Protein AF-A0A329MEZ0-F1 (afdb_monomer_lite)

Sequence (88 aa):
MTADKLAGHASGFQTAHQAAQARASKAALGSGSSAMALPGMLAAWDADGTRFGEHFARHVQAHREAADGYERTDADSAGAIDDAGSAL

Foldseek 3Di:
DVLVVLVVVLVVLLVVLVVVLVVLVPDCPDDDDVVVCSVVVSVVSVVVNVVVSVVSVVVSVVVVVVVVVVVVVVVVVVVVVVVVVVVD

Radius of gyration: 23.8 Å; chains: 1; bounding box: 58×12×67 Å

Structure (mmCIF, N/CA/C/O backbone):
data_AF-A0A329MEZ0-F1
#
_entry.id   AF-A0A329MEZ0-F1
#
loop_
_atom_site.group_PDB
_atom_site.id
_atom_site.type_symbol
_atom_site.label_atom_id
_atom_site.label_alt_id
_atom_site.label_comp_id
_atom_site.label_asym_id
_atom_site.label_entity_id
_atom_site.label_seq_id
_atom_site.pdbx_PDB_ins_code
_atom_site.Cartn_x
_atom_site.Cartn_y
_atom_site.Cartn_z
_atom_site.occupancy
_atom_site.B_iso_or_equiv
_atom_site.auth_seq_id
_atom_site.auth_comp_id
_atom_site.auth_asym_id
_atom_site.auth_atom_id
_atom_site.pdbx_PDB_model_num
ATOM 1 N N . MET A 1 1 ? 15.340 4.127 -7.090 1.00 78.06 1 MET A N 1
ATOM 2 C CA . MET A 1 1 ? 14.487 4.034 -8.299 1.00 78.06 1 MET A CA 1
ATOM 3 C C . MET A 1 1 ? 13.001 4.121 -7.938 1.00 78.06 1 MET A C 1
ATOM 5 O O . MET A 1 1 ? 12.673 4.155 -6.756 1.00 78.06 1 MET A O 1
ATOM 9 N N . THR A 1 2 ? 12.089 4.207 -8.917 1.00 90.19 2 THR A N 1
ATOM 10 C CA . THR A 1 2 ? 10.626 4.262 -8.675 1.00 90.19 2 THR A CA 1
ATOM 11 C C . THR A 1 2 ? 10.124 3.048 -7.889 1.00 90.19 2 THR A C 1
ATOM 13 O O . THR A 1 2 ? 9.361 3.217 -6.941 1.00 90.19 2 THR A O 1
ATOM 16 N N . ALA A 1 3 ? 10.631 1.851 -8.202 1.00 91.69 3 ALA A N 1
ATOM 17 C CA . ALA A 1 3 ? 10.340 0.625 -7.458 1.00 91.69 3 ALA A CA 1
ATOM 18 C C . ALA A 1 3 ? 10.674 0.750 -5.957 1.00 91.69 3 ALA A C 1
ATOM 20 O O . ALA A 1 3 ? 9.859 0.381 -5.116 1.00 91.69 3 ALA A O 1
ATOM 21 N N . ASP A 1 4 ? 11.817 1.348 -5.607 1.00 91.94 4 ASP A N 1
ATOM 22 C CA . ASP A 1 4 ? 12.221 1.530 -4.203 1.00 91.94 4 ASP A CA 1
ATOM 23 C C . ASP A 1 4 ? 11.322 2.528 -3.469 1.00 91.94 4 ASP A C 1
ATOM 25 O O . ASP A 1 4 ? 10.978 2.323 -2.306 1.00 91.94 4 ASP A O 1
ATOM 29 N N . LYS A 1 5 ? 10.890 3.597 -4.155 1.00 94.69 5 LYS A N 1
ATOM 30 C CA . LYS A 1 5 ? 9.921 4.551 -3.594 1.00 94.69 5 LYS A CA 1
ATOM 31 C C . LYS A 1 5 ? 8.581 3.868 -3.320 1.00 94.69 5 LYS A C 1
ATOM 33 O O . LYS A 1 5 ? 8.017 4.059 -2.245 1.00 94.69 5 LYS A O 1
ATOM 38 N N . LEU A 1 6 ? 8.093 3.047 -4.254 1.00 94.75 6 LEU A N 1
ATOM 39 C CA . LEU A 1 6 ? 6.871 2.264 -4.051 1.00 94.75 6 LEU A CA 1
ATOM 40 C C . LEU A 1 6 ? 7.018 1.269 -2.897 1.00 94.75 6 LEU A C 1
ATOM 42 O O . LEU A 1 6 ? 6.101 1.160 -2.091 1.00 94.75 6 LEU A O 1
ATOM 46 N N . ALA A 1 7 ? 8.160 0.588 -2.779 1.00 94.25 7 ALA A N 1
ATOM 47 C CA . ALA A 1 7 ? 8.423 -0.319 -1.664 1.00 94.25 7 ALA A CA 1
ATOM 48 C C . ALA A 1 7 ? 8.430 0.422 -0.314 1.00 94.25 7 ALA A C 1
ATOM 50 O O . ALA A 1 7 ? 7.843 -0.050 0.661 1.00 94.25 7 ALA A O 1
ATOM 51 N N . GLY A 1 8 ? 9.020 1.621 -0.268 1.00 96.25 8 GLY A N 1
ATOM 52 C CA . GLY A 1 8 ? 8.961 2.498 0.903 1.00 96.25 8 GLY A CA 1
ATOM 53 C C . GLY A 1 8 ? 7.529 2.906 1.263 1.00 96.25 8 GLY A C 1
ATOM 54 O O . GLY A 1 8 ? 7.129 2.800 2.422 1.00 96.25 8 GLY A O 1
ATOM 55 N N . HIS A 1 9 ? 6.725 3.306 0.273 1.00 95.94 9 HIS A N 1
ATOM 56 C CA . HIS A 1 9 ? 5.308 3.617 0.483 1.00 95.94 9 HIS A CA 1
ATOM 57 C C . HIS A 1 9 ? 4.500 2.401 0.946 1.00 95.94 9 HIS A C 1
ATOM 59 O O . HIS A 1 9 ? 3.656 2.551 1.824 1.00 95.94 9 HIS A O 1
ATOM 65 N N . ALA A 1 10 ? 4.778 1.208 0.417 1.00 95.81 10 ALA A N 1
ATOM 66 C CA . ALA A 1 10 ? 4.124 -0.029 0.832 1.00 95.81 10 ALA A CA 1
ATOM 67 C C . ALA A 1 10 ? 4.379 -0.331 2.317 1.00 95.81 10 ALA A C 1
ATOM 69 O O . ALA A 1 10 ? 3.442 -0.599 3.069 1.00 95.81 10 ALA A O 1
ATOM 70 N N . SER A 1 11 ? 5.634 -0.202 2.759 1.00 96.62 11 SER A N 1
ATOM 71 C CA . SER A 1 11 ? 6.017 -0.367 4.168 1.00 96.62 11 SER A CA 1
ATOM 72 C C . SER A 1 11 ? 5.345 0.671 5.079 1.00 96.62 11 SER A C 1
ATOM 74 O O . SER A 1 11 ? 4.784 0.334 6.129 1.00 96.62 11 SER A O 1
ATOM 76 N N . GLY A 1 12 ? 5.324 1.937 4.646 1.00 97.44 12 GLY A N 1
ATOM 77 C CA . GLY A 1 12 ? 4.632 3.013 5.357 1.00 97.44 12 GLY A CA 1
ATOM 78 C C . GLY A 1 12 ? 3.124 2.771 5.469 1.00 97.44 12 GLY A C 1
ATOM 79 O O . GLY A 1 12 ? 2.556 2.911 6.553 1.00 97.44 12 GLY A O 1
ATOM 80 N N . PHE A 1 13 ? 2.487 2.347 4.374 1.00 97.00 13 PHE A N 1
ATOM 81 C CA . PHE A 1 13 ? 1.076 1.969 4.343 1.00 97.00 13 PHE A CA 1
ATOM 82 C C . PHE A 1 13 ? 0.783 0.834 5.326 1.00 97.00 13 PHE A C 1
ATOM 84 O O . PHE A 1 13 ? -0.105 0.982 6.162 1.00 97.00 13 PHE A O 1
ATOM 91 N N . GLN A 1 14 ? 1.549 -0.260 5.279 1.00 96.62 14 GLN A N 1
ATOM 92 C CA . GLN A 1 14 ? 1.331 -1.420 6.146 1.00 96.62 14 GLN A CA 1
ATOM 93 C C . GLN A 1 14 ? 1.465 -1.052 7.628 1.00 96.62 14 GLN A C 1
ATOM 95 O O . GLN A 1 14 ? 0.620 -1.425 8.441 1.00 96.62 14 GLN A O 1
ATOM 100 N N . THR A 1 15 ? 2.471 -0.245 7.970 1.00 97.75 15 THR A N 1
ATOM 101 C CA . THR A 1 15 ? 2.669 0.251 9.338 1.00 97.75 15 THR A CA 1
ATOM 102 C C . THR A 1 15 ? 1.483 1.098 9.806 1.00 97.75 15 THR A C 1
ATOM 104 O O . THR A 1 15 ? 0.955 0.894 10.903 1.00 97.75 15 THR A O 1
ATOM 107 N N . ALA A 1 16 ? 1.034 2.048 8.980 1.00 97.81 16 ALA A N 1
ATOM 108 C CA . ALA A 1 16 ? -0.092 2.918 9.311 1.00 97.81 16 ALA A CA 1
ATOM 109 C C . ALA A 1 16 ? -1.413 2.139 9.419 1.00 97.81 16 ALA A C 1
ATOM 111 O O . ALA A 1 16 ? -2.203 2.389 10.334 1.00 97.81 16 ALA A O 1
ATOM 112 N N . HIS A 1 17 ? -1.627 1.173 8.525 1.00 97.19 17 HIS A N 1
ATOM 113 C CA . HIS A 1 17 ? -2.797 0.300 8.495 1.00 97.19 17 HIS A CA 1
ATOM 114 C C . HIS A 1 17 ? -2.892 -0.562 9.760 1.00 97.19 17 HIS A C 1
ATOM 116 O O . HIS A 1 17 ? -3.919 -0.528 10.441 1.00 97.19 17 HIS A O 1
ATOM 122 N N . GLN A 1 18 ? -1.801 -1.230 10.147 1.00 96.00 18 GLN A N 1
ATOM 123 C CA . GLN A 1 18 ? -1.738 -2.033 11.374 1.00 96.00 18 GLN A CA 1
ATOM 124 C C . GLN A 1 18 ? -1.920 -1.175 12.630 1.00 96.00 18 GLN A C 1
ATOM 126 O O . GLN A 1 18 ? -2.630 -1.566 13.560 1.00 96.00 18 GLN A O 1
ATOM 131 N N . ALA A 1 19 ? -1.327 0.022 12.662 1.00 97.06 19 ALA A N 1
ATOM 132 C CA . ALA A 1 19 ? -1.515 0.952 13.770 1.00 97.06 19 ALA A CA 1
ATOM 133 C C . ALA A 1 19 ? -2.979 1.411 13.890 1.00 97.06 19 ALA A C 1
ATOM 135 O O . ALA A 1 19 ? -3.501 1.517 15.002 1.00 97.06 19 ALA A O 1
ATOM 136 N N . ALA A 1 20 ? -3.654 1.671 12.767 1.00 96.25 20 ALA A N 1
ATOM 137 C CA . ALA A 1 20 ? -5.075 2.008 12.746 1.00 96.25 20 ALA A CA 1
ATOM 138 C C . ALA A 1 20 ? -5.942 0.828 13.213 1.00 96.25 20 ALA A C 1
ATOM 140 O O . ALA A 1 20 ? -6.774 1.014 14.101 1.00 96.25 20 ALA A O 1
ATOM 141 N N . GLN A 1 21 ? -5.675 -0.383 12.712 1.00 95.31 21 GLN A N 1
ATOM 142 C CA . GLN A 1 21 ? -6.353 -1.618 13.121 1.00 95.31 21 GLN A CA 1
ATOM 143 C C . GLN A 1 21 ? -6.234 -1.846 14.635 1.00 95.31 21 GLN A C 1
ATOM 145 O O . GLN A 1 21 ? -7.229 -2.092 15.315 1.00 95.31 21 GLN A O 1
ATOM 150 N N . ALA A 1 22 ? -5.029 -1.695 15.193 1.00 95.06 22 ALA A N 1
ATOM 151 C CA . ALA A 1 22 ? -4.773 -1.865 16.623 1.00 95.06 22 ALA A CA 1
ATOM 152 C C . ALA A 1 22 ? -5.446 -0.797 17.502 1.00 95.06 22 ALA A C 1
ATOM 154 O O . ALA A 1 22 ? -5.766 -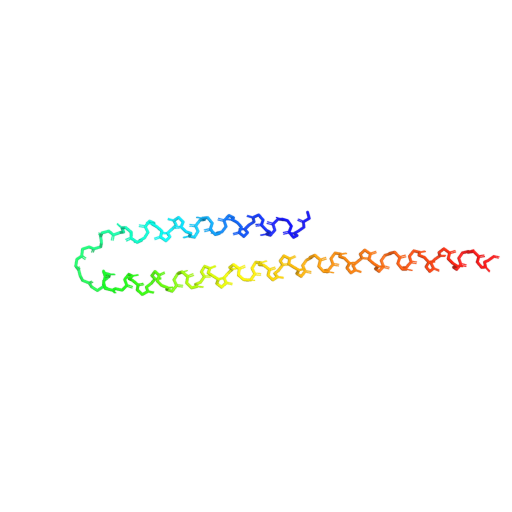1.065 18.662 1.00 95.06 22 ALA A O 1
ATOM 155 N N . ARG A 1 23 ? -5.635 0.425 16.988 1.00 95.62 23 ARG A N 1
ATOM 156 C CA . ARG A 1 23 ? -6.381 1.484 17.689 1.00 95.62 23 ARG A CA 1
ATOM 157 C C . ARG A 1 23 ? -7.880 1.209 17.644 1.00 95.62 23 ARG A C 1
ATOM 159 O O . ARG A 1 23 ? -8.540 1.293 18.675 1.00 95.62 23 ARG A O 1
ATOM 166 N N . ALA A 1 24 ? -8.399 0.856 16.473 1.00 92.94 24 ALA A N 1
ATOM 167 C CA . ALA A 1 24 ? -9.819 0.617 16.263 1.00 92.94 24 ALA A CA 1
ATOM 168 C C . 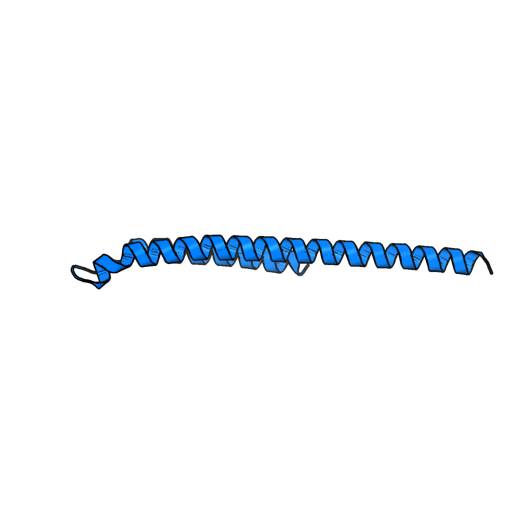ALA A 1 24 ? -10.315 -0.640 16.999 1.00 92.94 24 ALA A C 1
ATOM 170 O O . ALA A 1 24 ? -11.395 -0.614 17.582 1.00 92.94 24 ALA A O 1
ATOM 171 N N . SER A 1 25 ? -9.503 -1.699 17.088 1.00 91.44 25 SER A N 1
ATOM 172 C CA . SER A 1 25 ? -9.839 -2.908 17.857 1.00 91.44 25 SER A CA 1
ATOM 173 C C . SER A 1 25 ? -9.941 -2.685 19.369 1.00 91.44 25 SER A C 1
ATOM 175 O O . SER A 1 25 ? -10.567 -3.479 20.067 1.00 91.44 25 SER A O 1
ATOM 177 N N . LYS A 1 26 ? -9.363 -1.594 19.883 1.00 92.31 26 LYS A N 1
ATOM 178 C CA . LYS A 1 26 ? -9.435 -1.194 21.297 1.00 92.31 26 LYS A CA 1
ATOM 179 C C . LYS A 1 26 ? -10.536 -0.169 21.578 1.00 92.31 26 LYS A C 1
ATOM 181 O O . LYS A 1 26 ? -10.654 0.291 22.713 1.00 92.31 26 LYS A O 1
ATOM 186 N N . ALA A 1 27 ? -11.319 0.224 20.573 1.00 91.19 27 ALA A N 1
ATOM 187 C CA . ALA A 1 27 ? -12.363 1.223 20.744 1.00 91.19 27 ALA A CA 1
ATOM 188 C C . ALA A 1 27 ? -13.490 0.696 21.651 1.00 91.19 27 ALA A C 1
ATOM 190 O O . ALA A 1 27 ? -14.134 -0.309 21.354 1.00 91.19 27 ALA A O 1
ATOM 191 N N . ALA A 1 28 ? -13.761 1.404 22.749 1.00 86.94 28 ALA A N 1
ATOM 192 C CA . ALA A 1 28 ? -14.875 1.106 23.643 1.00 86.94 28 ALA A CA 1
ATOM 193 C C . ALA A 1 28 ? -16.146 1.812 23.146 1.00 86.94 28 ALA A C 1
ATOM 195 O O . ALA A 1 28 ? -16.430 2.946 23.524 1.00 86.94 28 ALA A O 1
ATOM 196 N N . LEU A 1 29 ? -16.902 1.142 22.274 1.00 87.56 29 LEU A N 1
ATOM 197 C CA . LEU A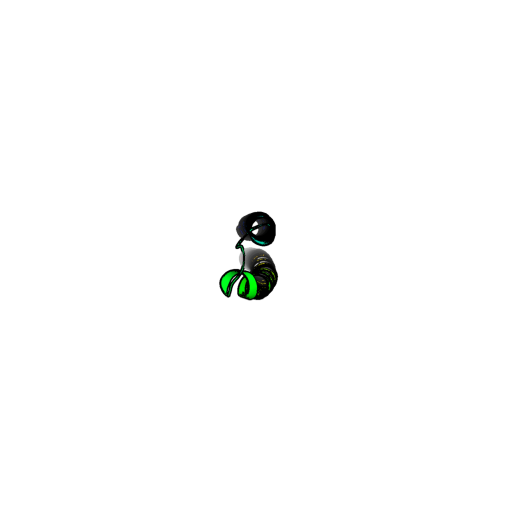 1 29 ? -18.115 1.699 21.656 1.00 87.56 29 LEU A CA 1
ATOM 198 C C . LEU A 1 29 ? -19.386 1.569 22.517 1.00 87.56 29 LEU A C 1
ATOM 200 O O . LEU A 1 29 ? -20.447 2.030 22.105 1.00 87.56 29 LEU A O 1
ATOM 204 N N . GLY A 1 30 ? -19.297 0.959 23.702 1.00 87.12 30 GLY A N 1
ATOM 205 C CA . GLY A 1 30 ? -20.463 0.671 24.540 1.00 87.12 30 GLY A CA 1
ATOM 206 C C . GLY A 1 30 ? -21.344 -0.434 23.947 1.00 87.12 30 GLY A C 1
ATOM 207 O O . GLY A 1 30 ? -20.857 -1.315 23.241 1.00 87.12 30 GLY A O 1
ATOM 208 N N . SER A 1 31 ? -22.638 -0.417 24.259 1.00 86.38 31 SER A N 1
ATOM 209 C CA . SER A 1 31 ? -23.624 -1.345 23.696 1.00 86.38 31 SER A CA 1
ATOM 210 C C . SER A 1 31 ? -24.348 -0.735 22.489 1.00 86.38 31 SER A C 1
ATOM 212 O O . SER A 1 31 ? -24.472 0.481 22.365 1.00 86.38 31 SER A O 1
ATOM 214 N N . GLY A 1 32 ? -24.850 -1.593 21.596 1.00 93.00 32 GLY A N 1
ATOM 215 C CA . GLY A 1 32 ? -25.669 -1.191 20.448 1.00 93.00 32 GLY A CA 1
ATOM 216 C C . GLY A 1 32 ? -25.070 -1.558 19.090 1.00 93.00 32 GLY A C 1
ATOM 217 O O . GLY A 1 32 ? -24.023 -2.201 18.993 1.00 93.00 32 GLY A O 1
ATOM 218 N N . SER A 1 33 ? -25.755 -1.146 18.023 1.00 91.44 33 SER A N 1
ATOM 219 C CA . SER A 1 33 ? -25.467 -1.576 16.647 1.00 91.44 33 SER A CA 1
ATOM 220 C C . SER A 1 33 ? -24.047 -1.243 16.181 1.00 91.44 33 SER A C 1
ATOM 222 O O . SER A 1 33 ? -23.442 -2.031 15.461 1.00 91.44 33 SER A O 1
ATOM 224 N N . SER A 1 34 ? -23.477 -0.121 16.630 1.00 87.81 34 SER A N 1
ATOM 225 C CA . SER A 1 34 ? -22.102 0.266 16.289 1.00 87.81 34 SER A CA 1
ATOM 226 C C . SER A 1 34 ? -21.068 -0.707 16.859 1.00 87.81 34 SER A C 1
ATOM 228 O O . SER A 1 34 ? -20.129 -1.088 16.164 1.00 87.81 34 SER A O 1
ATOM 230 N N . ALA A 1 35 ? -21.263 -1.161 18.102 1.00 90.19 35 ALA A N 1
ATOM 231 C CA . ALA A 1 35 ? -20.389 -2.151 18.726 1.00 90.19 35 ALA A CA 1
ATOM 232 C C . ALA A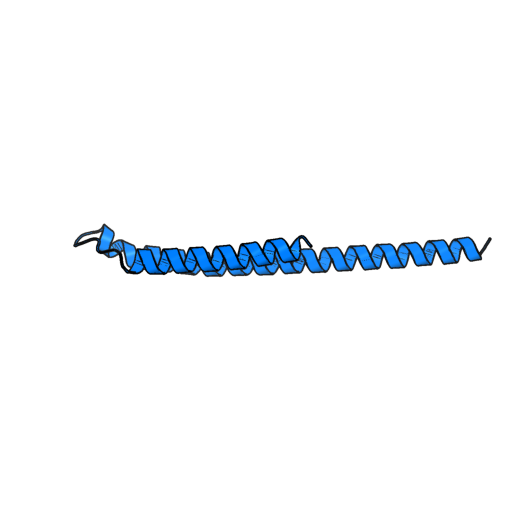 1 35 ? -20.497 -3.521 18.035 1.00 90.19 35 ALA A C 1
ATOM 234 O O . ALA A 1 35 ? -19.497 -4.221 17.900 1.00 90.19 35 ALA A O 1
ATOM 235 N N . MET A 1 36 ? -21.687 -3.878 17.539 1.00 91.62 36 MET A N 1
ATOM 236 C CA . MET A 1 36 ? -21.906 -5.117 16.781 1.00 91.62 36 MET A CA 1
ATOM 237 C C . MET A 1 36 ? -21.306 -5.080 15.369 1.00 91.62 36 MET A C 1
ATOM 239 O O . MET A 1 36 ? -20.880 -6.115 14.864 1.00 91.62 36 MET A O 1
ATOM 243 N N . ALA A 1 37 ? -21.272 -3.911 14.724 1.00 93.94 37 ALA A N 1
ATOM 244 C CA . ALA A 1 37 ? -20.730 -3.756 13.374 1.00 93.94 37 ALA A CA 1
ATOM 245 C C . ALA A 1 37 ? -19.191 -3.719 13.342 1.00 93.94 37 ALA A C 1
ATOM 247 O O . ALA A 1 37 ? -18.587 -4.110 12.339 1.00 93.94 37 ALA A O 1
ATOM 248 N N . LEU A 1 38 ? -18.553 -3.275 14.433 1.00 93.44 38 LEU A N 1
ATOM 249 C CA . LEU A 1 38 ? -17.107 -3.055 14.497 1.00 93.44 38 LEU A CA 1
ATOM 250 C C . LEU A 1 38 ? -16.272 -4.288 14.092 1.00 93.44 38 LEU A C 1
ATOM 252 O O . LEU A 1 38 ? -15.384 -4.118 13.259 1.00 93.44 38 LEU A O 1
ATOM 256 N N . PRO A 1 39 ? -16.533 -5.521 14.574 1.00 93.50 39 PRO A N 1
ATOM 257 C CA . PRO A 1 39 ? -15.743 -6.686 14.170 1.00 93.50 39 PRO A CA 1
ATOM 258 C C . PRO A 1 39 ? -15.764 -6.942 12.658 1.00 93.50 39 PRO A C 1
ATOM 260 O O . PRO A 1 39 ? -14.725 -7.234 12.071 1.00 93.50 39 PRO A O 1
ATOM 263 N N . GLY A 1 40 ? -16.925 -6.783 12.013 1.00 95.75 40 GLY A N 1
ATOM 264 C CA . GLY A 1 40 ? -17.056 -6.946 10.563 1.00 95.75 40 GLY A CA 1
ATOM 265 C C . GLY A 1 40 ? -16.303 -5.866 9.786 1.00 95.75 40 GLY A C 1
ATOM 266 O O . GLY A 1 40 ? -15.617 -6.171 8.813 1.00 95.75 40 GLY A O 1
ATOM 267 N N . MET A 1 41 ? -16.361 -4.616 10.255 1.00 95.88 41 MET A N 1
ATOM 268 C CA . MET A 1 41 ? -15.585 -3.521 9.667 1.00 95.88 41 MET A CA 1
ATOM 269 C C . MET A 1 41 ? -14.075 -3.737 9.818 1.00 95.88 41 MET A C 1
ATOM 271 O O . MET A 1 41 ? -13.337 -3.498 8.868 1.00 95.88 41 MET A O 1
ATOM 275 N N . LEU A 1 42 ? -13.613 -4.221 10.976 1.00 96.38 42 LEU A N 1
ATOM 276 C CA . LEU A 1 42 ? -12.198 -4.526 11.213 1.00 96.38 42 LEU A CA 1
ATOM 277 C C . LEU A 1 42 ? -11.708 -5.698 10.358 1.00 96.38 42 LEU A C 1
ATOM 279 O O . LEU A 1 42 ? -10.563 -5.679 9.916 1.00 96.38 42 LEU A O 1
ATOM 283 N N . ALA A 1 43 ? -12.556 -6.699 10.110 1.00 97.00 43 ALA A N 1
ATOM 284 C CA . ALA A 1 43 ? -12.230 -7.807 9.216 1.00 97.00 43 ALA A CA 1
ATOM 285 C C . ALA A 1 43 ? -12.121 -7.346 7.753 1.00 97.00 43 ALA A C 1
ATOM 287 O O . ALA A 1 43 ? -11.174 -7.712 7.061 1.00 97.00 43 ALA A O 1
ATOM 288 N N . ALA A 1 44 ? -13.051 -6.503 7.293 1.00 97.19 44 ALA A N 1
ATOM 289 C CA . ALA A 1 44 ? -12.983 -5.910 5.958 1.00 97.19 44 ALA A CA 1
ATOM 290 C C . ALA A 1 44 ? -11.748 -5.007 5.800 1.00 97.19 44 ALA A C 1
ATOM 292 O O . ALA A 1 44 ? -11.030 -5.113 4.811 1.00 97.19 44 ALA A O 1
ATOM 293 N N . TRP A 1 45 ? -11.457 -4.180 6.810 1.00 95.94 45 TRP A N 1
ATOM 294 C CA . TRP A 1 45 ? -10.258 -3.345 6.846 1.00 95.94 45 TRP A CA 1
ATOM 295 C C . TRP A 1 45 ? -8.975 -4.180 6.750 1.00 95.94 45 TRP A C 1
ATOM 297 O O . TRP A 1 45 ? -8.074 -3.830 5.990 1.00 95.94 45 TRP A O 1
ATOM 307 N N . ASP A 1 46 ? -8.888 -5.293 7.480 1.00 96.44 46 ASP A N 1
ATOM 308 C CA . ASP A 1 46 ? -7.739 -6.206 7.433 1.00 96.44 46 ASP A CA 1
ATOM 309 C C . ASP A 1 46 ? -7.553 -6.853 6.049 1.00 96.44 46 ASP A C 1
ATOM 311 O O . ASP A 1 46 ? -6.448 -6.860 5.493 1.00 96.44 46 ASP A O 1
ATOM 315 N N . ALA A 1 47 ? -8.654 -7.305 5.442 1.00 97.69 47 ALA A N 1
ATOM 316 C CA . ALA A 1 47 ? -8.657 -7.848 4.087 1.00 97.69 47 ALA A CA 1
ATOM 317 C C . ALA A 1 47 ? -8.197 -6.812 3.046 1.00 97.69 47 ALA A C 1
ATOM 319 O O . ALA A 1 47 ? -7.380 -7.128 2.175 1.00 97.69 47 ALA A O 1
ATOM 320 N N . ASP A 1 48 ? -8.656 -5.564 3.164 1.00 96.62 48 ASP A N 1
ATOM 321 C CA . ASP A 1 48 ? -8.208 -4.467 2.305 1.00 96.62 48 ASP A CA 1
ATOM 322 C C . ASP A 1 48 ? -6.705 -4.202 2.468 1.00 96.62 48 ASP A C 1
ATOM 324 O O . ASP A 1 48 ? -6.001 -4.019 1.474 1.00 96.62 48 ASP A O 1
ATOM 328 N N . GLY A 1 49 ? -6.182 -4.251 3.698 1.00 96.31 49 GLY A N 1
ATOM 329 C CA . GLY A 1 49 ? -4.745 -4.128 3.964 1.00 96.31 49 GLY A CA 1
ATOM 330 C C . GLY A 1 49 ? -3.915 -5.163 3.204 1.00 96.31 49 GLY A C 1
ATOM 331 O O . GLY A 1 49 ? -2.929 -4.810 2.551 1.00 96.31 49 GLY A O 1
ATOM 332 N N . THR A 1 50 ? -4.359 -6.423 3.223 1.00 96.25 50 THR A N 1
ATOM 333 C CA . THR A 1 50 ? -3.729 -7.521 2.471 1.00 96.25 50 THR A CA 1
ATOM 334 C C . THR A 1 50 ? -3.780 -7.263 0.965 1.00 96.25 50 THR A C 1
ATOM 336 O O . THR A 1 50 ? -2.746 -7.284 0.293 1.00 96.25 50 THR A O 1
ATOM 339 N N . ARG A 1 51 ? -4.962 -6.927 0.435 1.00 97.56 51 ARG A N 1
ATOM 340 C CA . ARG A 1 51 ? -5.167 -6.652 -0.994 1.00 97.56 51 ARG A CA 1
ATOM 341 C C . ARG A 1 51 ? -4.284 -5.508 -1.499 1.00 97.56 51 ARG A C 1
ATOM 343 O O . ARG A 1 51 ? -3.674 -5.612 -2.564 1.00 97.56 51 ARG A O 1
ATOM 350 N N . PHE A 1 52 ? -4.198 -4.407 -0.755 1.00 95.94 52 PHE A N 1
ATOM 351 C CA . PHE A 1 52 ? -3.340 -3.287 -1.142 1.00 95.94 52 PHE A CA 1
ATOM 352 C C . PHE A 1 52 ? -1.854 -3.642 -1.044 1.00 95.94 52 PHE A C 1
ATOM 354 O O . PHE A 1 52 ? -1.082 -3.225 -1.910 1.00 95.94 52 PHE A O 1
ATOM 361 N N . GLY A 1 53 ? -1.455 -4.460 -0.066 1.00 95.69 53 GLY A N 1
ATOM 362 C CA . GLY A 1 53 ? -0.103 -5.021 0.005 1.00 95.69 53 GLY A CA 1
ATOM 363 C C . GLY A 1 53 ? 0.281 -5.793 -1.264 1.00 95.69 53 GLY A C 1
ATOM 364 O O . GLY A 1 53 ? 1.341 -5.544 -1.843 1.00 95.69 53 GLY A O 1
ATOM 365 N N . GLU A 1 54 ? -0.608 -6.657 -1.761 1.00 96.38 54 GLU A N 1
ATOM 366 C CA . GLU A 1 54 ? -0.403 -7.387 -3.022 1.00 96.38 54 GLU A CA 1
ATOM 367 C C . GLU A 1 54 ? -0.294 -6.453 -4.235 1.00 96.38 54 GLU A C 1
ATOM 369 O O . GLU A 1 54 ? 0.538 -6.668 -5.123 1.00 96.38 54 GLU A O 1
ATOM 374 N N . HIS A 1 55 ? -1.112 -5.397 -4.286 1.00 97.12 55 HIS A N 1
ATOM 375 C CA . HIS A 1 55 ? -1.039 -4.399 -5.353 1.00 97.12 55 HIS A CA 1
ATOM 376 C C . HIS A 1 55 ? 0.312 -3.673 -5.350 1.00 97.12 55 HIS A C 1
ATOM 378 O O . HIS A 1 55 ? 0.936 -3.542 -6.405 1.00 97.12 55 HIS A O 1
ATOM 384 N N . PHE A 1 56 ? 0.803 -3.247 -4.181 1.00 95.62 56 PHE A N 1
ATOM 385 C CA . PHE A 1 56 ? 2.128 -2.639 -4.069 1.00 95.62 56 PHE A CA 1
ATOM 386 C C . PHE A 1 56 ? 3.226 -3.579 -4.567 1.00 95.62 56 PHE A C 1
ATOM 388 O O . PHE A 1 56 ? 4.047 -3.163 -5.384 1.00 95.62 56 PHE A O 1
ATOM 395 N N . ALA A 1 57 ? 3.219 -4.842 -4.131 1.00 95.81 57 ALA A N 1
ATOM 396 C CA . ALA A 1 57 ? 4.211 -5.829 -4.554 1.00 95.81 57 ALA A CA 1
ATOM 397 C C . ALA A 1 57 ? 4.218 -6.012 -6.080 1.00 95.81 57 ALA A C 1
ATOM 399 O O . ALA A 1 57 ? 5.277 -5.970 -6.710 1.00 95.81 57 ALA A O 1
ATOM 400 N N . ARG A 1 58 ? 3.029 -6.119 -6.687 1.00 97.25 58 ARG A N 1
ATOM 401 C CA . ARG A 1 58 ? 2.870 -6.224 -8.142 1.00 97.25 58 ARG A CA 1
ATOM 402 C C . ARG A 1 58 ? 3.438 -5.010 -8.873 1.00 97.25 58 ARG A C 1
ATOM 404 O O . ARG A 1 58 ? 4.143 -5.170 -9.864 1.00 97.25 58 ARG A O 1
ATOM 411 N N . HIS A 1 59 ? 3.157 -3.801 -8.392 1.00 95.75 59 HIS A N 1
ATOM 412 C CA . HIS A 1 59 ? 3.656 -2.579 -9.024 1.00 95.75 59 HIS A CA 1
ATOM 413 C C . HIS A 1 59 ? 5.169 -2.406 -8.867 1.00 95.75 59 HIS A C 1
ATOM 415 O O . HIS A 1 59 ? 5.833 -1.998 -9.819 1.00 95.75 59 HIS A O 1
ATOM 421 N N . VAL A 1 60 ? 5.733 -2.745 -7.704 1.00 96.62 60 VAL A N 1
ATOM 422 C CA . VAL A 1 60 ? 7.190 -2.757 -7.495 1.00 96.62 60 VAL A CA 1
ATOM 423 C C . VAL A 1 60 ? 7.859 -3.697 -8.494 1.00 96.62 60 VAL A C 1
ATOM 425 O O . VAL A 1 60 ? 8.833 -3.304 -9.133 1.00 96.62 60 VAL A O 1
ATOM 428 N N . GLN A 1 61 ? 7.317 -4.905 -8.654 1.00 96.69 61 GLN A N 1
ATOM 429 C CA . GLN A 1 61 ? 7.851 -5.897 -9.580 1.00 96.69 61 GLN A CA 1
ATOM 430 C C . GLN A 1 61 ? 7.767 -5.423 -11.036 1.00 96.69 61 GLN A C 1
ATOM 432 O O . GLN A 1 61 ? 8.780 -5.420 -11.729 1.00 96.69 61 GLN A O 1
ATOM 437 N N . ALA A 1 62 ? 6.609 -4.917 -11.467 1.00 96.62 62 ALA A N 1
ATOM 438 C CA . ALA A 1 62 ? 6.435 -4.395 -12.822 1.00 96.62 62 ALA A CA 1
ATOM 439 C C . ALA A 1 62 ? 7.407 -3.242 -13.141 1.00 96.62 62 ALA A C 1
ATOM 441 O O . ALA A 1 62 ? 7.913 -3.142 -14.255 1.00 96.62 62 ALA A O 1
ATOM 442 N N . HIS A 1 63 ? 7.711 -2.378 -12.165 1.00 96.12 63 HIS A N 1
ATOM 443 C CA . HIS A 1 63 ? 8.697 -1.313 -12.358 1.00 96.12 63 HIS A CA 1
ATOM 444 C C . HIS A 1 63 ? 10.132 -1.827 -12.491 1.00 96.12 63 HIS A C 1
ATOM 446 O O . HIS A 1 63 ? 10.912 -1.205 -13.209 1.00 96.12 63 HIS A O 1
ATOM 452 N N . ARG A 1 64 ? 10.486 -2.919 -11.804 1.00 95.56 64 ARG A N 1
ATOM 453 C CA . ARG A 1 64 ? 11.801 -3.560 -11.959 1.00 95.56 64 ARG A CA 1
ATOM 454 C C . ARG A 1 64 ? 11.927 -4.193 -13.337 1.00 95.56 64 ARG A C 1
ATOM 456 O O . ARG A 1 64 ? 12.856 -3.871 -14.058 1.00 95.56 64 ARG A O 1
ATOM 463 N N . GLU A 1 65 ? 10.932 -4.977 -13.737 1.00 97.19 65 GLU A N 1
ATOM 464 C CA . GLU A 1 65 ? 10.897 -5.616 -15.058 1.00 97.19 65 GLU A CA 1
ATOM 465 C C . GLU A 1 65 ? 10.964 -4.595 -16.198 1.00 97.19 65 GLU A C 1
ATOM 467 O O . GLU A 1 65 ? 11.657 -4.813 -17.189 1.00 97.19 65 GLU A O 1
ATOM 472 N N . ALA A 1 66 ? 10.280 -3.458 -16.048 1.00 95.94 66 ALA A N 1
ATOM 473 C CA . ALA A 1 66 ? 10.363 -2.373 -17.015 1.00 95.94 66 ALA A CA 1
ATOM 474 C C . ALA A 1 66 ? 11.772 -1.762 -17.085 1.00 95.94 66 ALA A C 1
ATOM 476 O O . ALA A 1 66 ? 12.262 -1.523 -18.184 1.00 95.94 66 ALA A O 1
ATOM 477 N N . ALA A 1 67 ? 12.420 -1.517 -15.940 1.00 94.56 67 ALA A N 1
ATOM 478 C CA . ALA A 1 67 ? 13.785 -0.991 -15.902 1.00 94.56 67 ALA A CA 1
ATOM 479 C C . ALA A 1 67 ? 14.771 -1.955 -16.581 1.00 94.56 67 ALA A C 1
ATOM 481 O O . ALA A 1 67 ? 15.479 -1.545 -17.497 1.00 94.56 67 ALA A O 1
ATOM 482 N N . ASP A 1 68 ? 14.714 -3.241 -16.228 1.00 96.06 68 ASP A N 1
ATOM 483 C CA . ASP A 1 68 ? 15.544 -4.287 -16.835 1.00 96.06 68 ASP A CA 1
ATOM 484 C C . ASP A 1 68 ? 15.304 -4.394 -18.356 1.00 96.06 68 ASP A C 1
ATOM 486 O O . ASP A 1 68 ? 16.227 -4.640 -19.135 1.00 96.06 68 ASP A O 1
ATOM 490 N N . GLY A 1 69 ? 14.053 -4.218 -18.798 1.00 96.69 69 GLY A N 1
ATOM 491 C CA . GLY A 1 69 ? 13.682 -4.220 -20.213 1.00 96.69 69 GLY A CA 1
ATOM 492 C C . GLY A 1 69 ? 14.281 -3.049 -20.997 1.00 96.69 69 GLY A C 1
ATOM 493 O O . GLY A 1 69 ? 14.774 -3.254 -22.109 1.00 96.69 69 GLY A O 1
ATOM 494 N N . TYR A 1 70 ? 14.273 -1.845 -20.418 1.00 95.12 70 TYR A N 1
ATOM 495 C CA . TYR A 1 70 ? 14.924 -0.678 -21.017 1.00 95.12 70 TYR A CA 1
ATOM 496 C C . TYR A 1 70 ? 16.442 -0.851 -21.072 1.00 95.12 70 TYR A C 1
ATOM 498 O O . TYR A 1 70 ? 17.016 -0.680 -22.141 1.00 95.12 70 TYR A O 1
ATOM 506 N N . GLU A 1 71 ? 17.078 -1.278 -19.976 1.00 96.12 71 GLU A N 1
ATOM 507 C CA . GLU A 1 71 ? 18.533 -1.493 -19.934 1.00 96.12 71 GLU A CA 1
ATOM 508 C C . GLU A 1 71 ? 19.001 -2.497 -20.995 1.00 96.12 71 GLU A C 1
ATOM 510 O O . GLU A 1 71 ? 19.995 -2.260 -21.683 1.00 96.12 71 GLU A O 1
ATOM 515 N N . ARG A 1 72 ? 18.260 -3.597 -21.183 1.00 95.88 72 ARG A N 1
ATOM 516 C CA . ARG A 1 72 ? 18.560 -4.576 -22.237 1.00 95.88 72 ARG A CA 1
ATOM 517 C C . ARG A 1 72 ? 18.411 -3.981 -23.633 1.00 95.88 72 ARG A C 1
ATOM 519 O O . ARG A 1 72 ? 19.285 -4.169 -24.468 1.00 95.88 72 ARG A O 1
ATOM 526 N N . THR A 1 73 ? 17.317 -3.261 -23.876 1.00 96.56 73 THR A N 1
ATOM 527 C CA . THR A 1 73 ? 17.047 -2.652 -25.187 1.00 96.56 73 THR A CA 1
ATOM 528 C C . THR A 1 73 ? 18.116 -1.622 -25.553 1.00 96.56 73 THR A C 1
ATOM 530 O O . THR A 1 73 ? 18.563 -1.585 -26.701 1.00 96.56 73 THR A O 1
ATOM 533 N N . ASP A 1 74 ? 18.553 -0.817 -24.583 1.00 96.88 74 ASP A N 1
ATOM 534 C CA . ASP A 1 74 ? 19.617 0.169 -24.766 1.00 96.88 74 ASP A CA 1
ATOM 535 C C . ASP A 1 74 ? 20.958 -0.515 -25.071 1.00 96.88 74 ASP A C 1
ATOM 537 O O . ASP A 1 74 ? 21.660 -0.098 -25.992 1.00 96.88 74 ASP A O 1
ATOM 541 N N . ALA A 1 75 ? 21.291 -1.598 -24.358 1.00 95.69 75 ALA A N 1
ATOM 542 C CA . ALA A 1 75 ? 22.509 -2.371 -24.599 1.00 95.69 75 ALA A CA 1
ATOM 543 C C . ALA A 1 75 ? 22.520 -3.035 -25.987 1.00 95.69 75 ALA A C 1
ATOM 545 O O . ALA A 1 75 ? 23.508 -2.921 -26.714 1.00 95.69 75 ALA A O 1
ATOM 546 N N . ASP A 1 76 ? 21.414 -3.674 -26.378 1.00 95.62 76 ASP A N 1
ATOM 547 C CA . ASP A 1 76 ? 21.277 -4.326 -27.686 1.00 95.62 76 ASP A CA 1
ATOM 548 C C . ASP A 1 76 ? 21.374 -3.299 -28.827 1.00 95.62 76 ASP A C 1
ATOM 550 O O . ASP A 1 76 ? 22.042 -3.529 -29.838 1.00 95.62 76 ASP A O 1
ATOM 554 N N . SER A 1 77 ? 20.747 -2.132 -28.651 1.00 94.75 77 SER A N 1
ATOM 555 C CA . SER A 1 77 ? 20.793 -1.044 -29.634 1.00 94.75 77 SER A CA 1
ATOM 556 C C . SER A 1 77 ? 22.193 -0.443 -29.758 1.00 94.75 77 SER A C 1
ATOM 558 O O . SER A 1 77 ? 22.637 -0.168 -30.872 1.00 94.75 77 SER A O 1
ATOM 560 N N . ALA A 1 78 ? 22.900 -0.258 -28.639 1.00 94.50 78 ALA A N 1
ATOM 561 C CA . ALA A 1 78 ? 24.282 0.218 -28.641 1.00 94.50 78 ALA A CA 1
ATOM 562 C C . ALA A 1 78 ? 25.208 -0.758 -29.382 1.00 94.50 78 ALA A C 1
ATOM 564 O O . ALA A 1 78 ? 25.951 -0.334 -30.264 1.00 94.50 78 ALA A O 1
ATOM 565 N N . GLY A 1 79 ? 25.086 -2.062 -29.108 1.00 93.38 79 GLY A N 1
ATOM 566 C CA . GLY A 1 79 ? 25.845 -3.092 -29.822 1.00 93.38 79 GLY A CA 1
ATOM 567 C C . GLY A 1 79 ? 25.588 -3.075 -31.331 1.00 93.38 79 GLY A C 1
ATOM 568 O O . GLY A 1 79 ? 26.528 -3.077 -32.120 1.00 93.38 79 GLY A O 1
ATOM 569 N N . ALA A 1 80 ? 24.323 -2.955 -31.747 1.00 93.31 80 ALA A N 1
ATOM 570 C CA . ALA A 1 80 ? 23.974 -2.874 -33.165 1.00 93.31 80 ALA A CA 1
ATOM 571 C C . ALA A 1 80 ? 24.557 -1.629 -33.868 1.00 93.31 80 ALA A C 1
ATOM 573 O O . ALA A 1 80 ? 24.898 -1.691 -35.051 1.00 93.31 80 ALA A O 1
ATOM 574 N N . ILE A 1 81 ? 24.673 -0.500 -33.160 1.00 93.69 81 ILE A N 1
ATOM 575 C CA . ILE A 1 81 ? 25.305 0.722 -33.683 1.00 93.69 81 ILE A CA 1
ATOM 576 C C . ILE A 1 81 ? 26.817 0.530 -33.832 1.00 93.69 81 ILE A C 1
ATOM 578 O O . ILE A 1 81 ? 27.367 0.890 -34.875 1.00 93.69 81 ILE A O 1
ATOM 582 N N . ASP A 1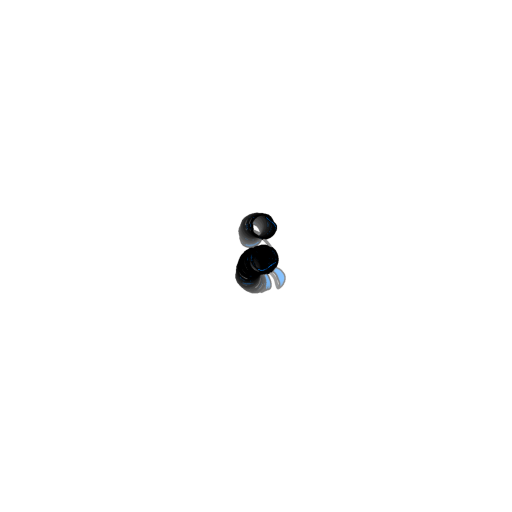 82 ? 27.477 -0.046 -32.827 1.00 94.56 82 ASP A N 1
ATOM 583 C CA . ASP A 1 82 ? 28.921 -0.300 -32.853 1.00 94.56 82 ASP A CA 1
ATOM 584 C C . ASP A 1 82 ? 29.303 -1.269 -33.986 1.00 94.56 82 ASP A C 1
ATOM 586 O O . ASP A 1 82 ? 30.272 -1.030 -34.721 1.00 94.56 82 ASP A O 1
ATOM 590 N N . ASP A 1 83 ? 28.500 -2.317 -34.192 1.00 91.69 83 ASP A N 1
ATOM 591 C CA . ASP A 1 83 ? 28.663 -3.277 -35.287 1.00 91.69 83 ASP A CA 1
ATOM 592 C C . ASP A 1 83 ? 28.494 -2.605 -36.658 1.00 91.69 83 ASP A C 1
ATOM 594 O O . ASP A 1 83 ? 29.303 -2.810 -37.567 1.00 91.69 83 ASP A O 1
ATOM 598 N N . ALA A 1 84 ? 27.467 -1.760 -36.811 1.00 91.88 84 ALA A N 1
ATOM 599 C CA . ALA A 1 84 ? 27.227 -1.019 -38.047 1.00 91.88 84 ALA A CA 1
ATOM 600 C C . ALA A 1 84 ? 28.346 -0.009 -38.350 1.00 91.88 84 ALA A C 1
ATOM 602 O O . ALA A 1 84 ? 28.741 0.139 -39.507 1.00 91.88 84 ALA A O 1
ATOM 603 N N . GLY A 1 85 ? 28.875 0.668 -37.327 1.00 87.19 85 GLY A N 1
ATOM 604 C CA . GLY A 1 85 ? 29.994 1.601 -37.467 1.00 87.19 85 GLY A CA 1
ATOM 605 C C . GLY A 1 85 ? 31.308 0.910 -37.832 1.00 87.19 85 GLY A C 1
ATOM 606 O O . GLY A 1 85 ? 32.075 1.443 -38.629 1.00 87.19 85 GLY A O 1
ATOM 607 N N . SER A 1 86 ? 31.541 -0.293 -37.307 1.00 87.38 86 SER A N 1
ATOM 608 C CA . SER A 1 86 ? 32.727 -1.105 -37.615 1.00 87.38 86 SER A CA 1
ATOM 609 C C . SER A 1 86 ? 32.728 -1.677 -39.039 1.00 87.38 86 SER A C 1
ATOM 611 O O . SER A 1 86 ? 33.766 -2.138 -39.512 1.00 87.38 86 SER A O 1
ATOM 613 N N . ALA A 1 87 ? 31.576 -1.679 -39.715 1.00 81.75 87 ALA A N 1
ATOM 614 C CA . ALA A 1 87 ? 31.416 -2.194 -41.073 1.00 81.75 87 ALA A CA 1
ATOM 615 C C . ALA A 1 87 ? 31.623 -1.137 -42.184 1.00 81.75 87 ALA A C 1
ATOM 617 O O . ALA A 1 87 ? 31.506 -1.483 -43.364 1.00 81.75 87 ALA A O 1
ATOM 618 N N . LEU A 1 88 ? 31.897 0.125 -41.825 1.00 71.50 88 LEU A N 1
ATOM 619 C CA . LEU A 1 88 ? 32.212 1.241 -42.735 1.00 71.50 88 LEU A CA 1
ATOM 620 C C . LEU A 1 88 ? 33.719 1.348 -43.007 1.00 71.50 88 LEU A C 1
ATOM 622 O O . LEU A 1 88 ? 34.064 1.710 -44.155 1.00 71.50 88 LEU A O 1
#

Secondary structure (DSSP, 8-state):
-HHHHHHHHHHHHHHHHHHHHHHHTT----SSHHHHHHHHHHHHHHHHHHHHHHHHHHHHHHHHHHHHHHHHHHHHHHHHHHHHHHT-

pLDDT: mean 93.96, std 4.31, range [71.5, 97.81]

=== Feature glossary ===
The record interleaves many kinds of information about one protein. Here is each kind framed as the question it answers.

Q: What are the backbone torsion angles?
A: φ (phi) and ψ (psi) are the two rotatable backbone dihedrals per residue: φ is the C(i-1)–N–Cα–C torsion, ψ is the N–Cα–C–N(i+1) torsion, both in degrees on (−180°, 180°]. α-helical residues cluster near (−60°, −45°); β-strand residues near (−120°, +130°). A Ramachandran plot is simply a scatter of (φ, ψ) for every residue.

Q: What is the amino-acid chain?
A: This is the polypeptide sequence — one letter per residue, N-terminus first. Length ranges from a few dozen residues for small domains to over a thousand for large multi-domain proteins.

Q: How mobile is each atom in the crystal?
A: For experimental (PDB) structures, the B-factor (temperature factor) quantifies the positional spread of each atom in the crystal — a combination of thermal vibration and static disorder — in units of Å². High B-factors mark flexible loops or poorly resolved regions; low B-factors mark the rigid, well-ordered core.

Q: Are the domains correctly placed relative to each other?
A: Predicted Aligned Error (PAE) is an AlphaFold confidence matrix: entry (i, j) is the expected error in the position of residue j, in ångströms, when the prediction is superimposed on the true structure at residue i. Low PAE within a block of residues means that block is internally rigid and well-predicted; high PAE between two blocks means their relative placement is uncertain even if each block individually is confident.

Q: How confident is the AlphaFold model at each residue?
A: pLDDT is the predicted lDDT-Cα score: AlphaFold's confidence that the local environment of each residue (all inter-atomic distances within 15 Å) is correctly placed. It is a per-residue number between 0 and 100, with higher meaning more reliable.

Q: What family and function is it annotated with?
A: Functional annotations link the protein to curated databases. InterPro entries identify conserved domains and families by matching the sequence against member-database signatures (Pfam, PROSITE, CDD, …). Gene Ontology (GO) terms describe molecular function, biological process, and cellular component in a controlled vocabulary. CATH places the structure in a hierarchical fold classification (Class/Architecture/Topology/Homologous-superfamily). The organism is the source species.

Q: How big and how compact is the whole molecule?
A: Three whole-structure scalars: the radius of gyration (RMS distance of Cα from centroid, in Å), the count of Cα–Cα contacts (pairs closer than 8 Å and separated by more than four residues in sequence — i.e. tertiary, not local, contacts), and the bounding-box dimensions. Together they distinguish compact globular folds from extended fibres or disordered chains.

Q: What known structures does this most resemble?
A: The Foldseek neighbor list gives the closest experimentally determined structures in the PDB, ranked by structural alignment. TM-score near 1 means near-identical fold; near 0.3 means only rough topology match. This is how one finds what a novel AlphaFold prediction most resembles in the solved-structure universe.

Q: Which residues are buried vs exposed?
A: SASA measures how much of the protein is reachable by solvent. It is computed by rolling a water-sized probe over the atomic surface and summing the exposed area (Å²). Per-residue SASA distinguishes core (buried, low SASA) from surface (exposed, high SASA) residues; total SASA is a whole-molecule size measure.

Q: Which residues are in helices, strands, or loops?
A: Eight-state secondary structure (DSSP): H is the canonical α-helix, G the tighter 3₁₀-helix, I the wider π-helix; E/B are β-structure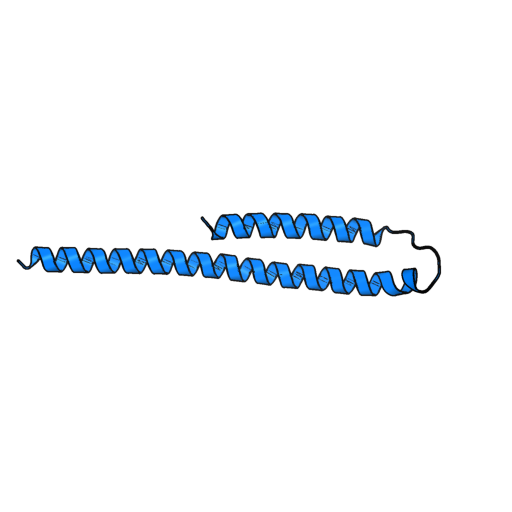, T and S are turns and bends, and '-' is everything else. DSSP derives these from the pattern of main-chain N–H···O=C hydrogen bonds, not from the sequence.

Q: Where is each backbone atom in 3D?
A: Structure coordinates are given as an mmCIF _atom_site loop: one row per atom with element, residue name, chain id, sequence number, and x/y/z position in Å. Only the four main-chain atoms per residue are included here; side chains are omitted to keep the record compact.

Q: What if only a Cα trace is available?
A: Three-state secondary structure (P-SEA) collapses the eight DSSP classes into helix (a), strand (b), and coil (c). P-SEA assigns these from Cα geometry alone — distances and angles — without requiring backbone oxygens, so it works on any Cα trace.

Q: What do the rendered images show?
A: The six renders are orthographic views along the three Cartesian axes in both directions. Representation (cartoon, sticks, or surface) and color scheme (sequence-rainbow or by-chain) vary across proteins so the training set covers all the common visualization conventions.

Q: What does the local fold look like, residue by residue?
A: Foldseek's 3Di representation compresses backbone geometry into a per-residue letter drawn from a learned twenty-state alphabet. It captures the tertiary interaction pattern around each residue — which residues are packed against it in space, regardless of where they are in sequence.

Q: What do the diagnostic plots show?
A: The contact map is a binary N×N matrix image: pixel (i, j) is dark where Cα_i and Cα_j are within 8 Å and |i−j|>4. Because the |i−j|>4 filter removes local helical contacts, off-diagonal stripes parallel to the main diagonal indicate parallel β-sheets; stripes perpendicular to it indicate antiparallel β-sheets. The Ramachandran plot scatters every residue's (φ, ψ) pair against the sterically allowed regions. The PAE heatmap renders the predicted-aligned-error matrix.